Protein AF-A0A382XVB4-F1 (afdb_monomer_lite)

Organism: NCBI:txid408172

InterPro domains:
  IPR000032 Phosphocarrier protein HPr-like [PF00381] (4-58)
  IPR000032 Phosphocarrier protein HPr-like [PR00107] (13-29)
  IPR000032 Phosphocarrier protein HPr-like [PR00107] (39-54)
  IPR000032 Phosphocarrier protein HPr-like [PS51350] (1-58)
  IPR000032 Phosphocarrier protein HPr-like [TIGR01003] (1-58)
  IPR000032 Phosphocarrier protein HPr-like [cd00367] (5-58)
  IPR001020 Phosphotransferase system, HPr histidine phosphorylation site [PS00369] (13-20)
  IPR035895 HPr-like superfamily [G3DSA:3.30.1340.10] (1-58)
  IPR035895 HPr-like superfamily [SSF55594] (1-57)
  IPR050399 Phosphocarrier protein HPr [PTHR33705] (1-58)

Sequence (58 aa):
MIGKTVVVTNRLGIHARPATVFVQAAAKFQADIFLSKGDVSRVNGKSIMGVMMLAAEQ

Radius of gyration: 10.8 Å; chains: 1; bounding box: 26×23×27 Å

pLDDT: mean 90.78, std 6.98, range [65.94, 98.38]

Structure (mmCIF, N/CA/C/O backbone):
data_AF-A0A382XVB4-F1
#
_entry.id   AF-A0A382XVB4-F1
#
loop_
_atom_site.group_PDB
_atom_site.id
_atom_site.type_symbol
_atom_site.label_atom_id
_atom_site.label_alt_id
_atom_site.label_comp_id
_atom_site.label_asym_id
_atom_site.label_entity_id
_atom_site.label_seq_id
_atom_site.pdbx_PDB_ins_code
_atom_site.Cartn_x
_atom_site.Cartn_y
_atom_site.Cartn_z
_atom_site.occupancy
_atom_site.B_iso_or_equiv
_atom_site.auth_seq_id
_atom_site.auth_comp_id
_atom_site.auth_asym_id
_atom_site.auth_atom_id
_atom_site.pdbx_PDB_model_num
ATOM 1 N N . MET A 1 1 ? -0.927 -16.096 9.180 1.00 79.12 1 MET A N 1
ATOM 2 C CA . MET A 1 1 ? -0.467 -15.048 8.242 1.00 79.12 1 MET A CA 1
ATOM 3 C C . MET A 1 1 ? -0.532 -15.634 6.843 1.00 79.12 1 MET A C 1
ATOM 5 O O . MET A 1 1 ? -0.010 -16.722 6.656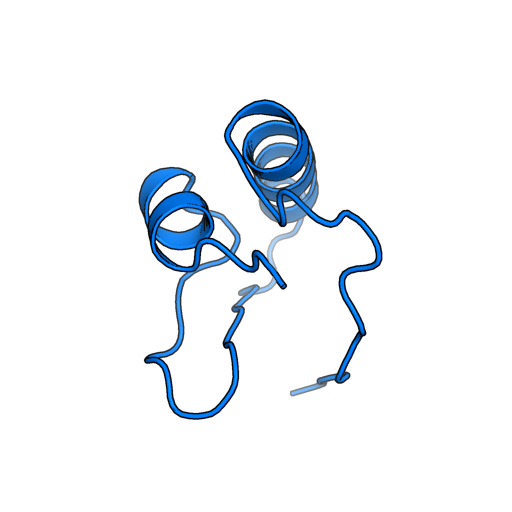 1.00 79.12 1 MET A O 1
ATOM 9 N N . ILE A 1 2 ? -1.217 -14.972 5.911 1.00 94.38 2 ILE A N 1
ATOM 10 C CA . ILE A 1 2 ? -1.307 -15.401 4.507 1.00 94.38 2 ILE A CA 1
ATOM 11 C C . ILE A 1 2 ? -0.714 -14.309 3.618 1.00 94.38 2 ILE A C 1
ATOM 13 O O . ILE A 1 2 ? -0.813 -13.129 3.951 1.00 94.38 2 ILE A O 1
ATOM 17 N N . GLY A 1 3 ? -0.088 -14.695 2.511 1.00 93.12 3 GLY A N 1
ATOM 18 C CA . GLY A 1 3 ? 0.545 -13.766 1.581 1.00 93.12 3 GLY A CA 1
ATOM 19 C C . GLY A 1 3 ? 0.541 -14.327 0.167 1.00 93.12 3 GLY A C 1
ATOM 20 O O . GLY A 1 3 ? 0.493 -15.541 -0.025 1.00 93.12 3 GLY A O 1
ATOM 21 N N . LYS A 1 4 ? 0.554 -13.434 -0.824 1.00 94.31 4 LYS A N 1
ATOM 22 C CA . LYS A 1 4 ? 0.608 -13.799 -2.239 1.00 94.31 4 LYS A CA 1
ATOM 23 C C . LYS A 1 4 ? 1.361 -12.733 -3.023 1.00 94.31 4 LYS A C 1
ATOM 25 O O . LYS A 1 4 ? 1.046 -11.552 -2.904 1.00 94.31 4 LYS A O 1
ATOM 30 N N . THR A 1 5 ? 2.298 -13.165 -3.858 1.00 93.31 5 THR A N 1
ATOM 31 C CA . THR A 1 5 ? 2.946 -12.300 -4.846 1.00 93.31 5 THR A CA 1
ATOM 32 C C . THR A 1 5 ? 2.034 -12.134 -6.056 1.00 93.31 5 THR A C 1
ATOM 34 O O . THR A 1 5 ? 1.475 -13.110 -6.562 1.00 93.31 5 THR A O 1
ATOM 37 N N . VAL A 1 6 ? 1.875 -10.895 -6.515 1.00 92.25 6 VAL A N 1
ATOM 38 C CA . VAL A 1 6 ? 1.062 -10.547 -7.684 1.00 92.25 6 VAL A CA 1
ATOM 39 C C . VAL A 1 6 ? 1.840 -9.617 -8.603 1.00 92.25 6 VAL A C 1
ATOM 41 O O . VAL A 1 6 ? 2.668 -8.832 -8.146 1.00 92.25 6 VAL A O 1
ATOM 44 N N . VAL A 1 7 ? 1.557 -9.699 -9.901 1.00 91.75 7 VAL A N 1
ATOM 45 C CA . VAL A 1 7 ? 2.125 -8.794 -10.902 1.00 91.75 7 VAL A CA 1
ATOM 46 C C . VAL A 1 7 ? 1.140 -7.655 -11.136 1.00 91.75 7 VAL A C 1
ATOM 48 O O . VAL A 1 7 ? -0.017 -7.891 -11.488 1.00 91.75 7 VAL A O 1
ATOM 51 N N . VAL A 1 8 ? 1.590 -6.415 -10.945 1.00 90.81 8 VAL A N 1
ATOM 52 C CA . VAL A 1 8 ? 0.809 -5.224 -11.300 1.00 90.81 8 VAL A CA 1
ATOM 53 C C . VAL A 1 8 ? 0.920 -5.037 -12.805 1.00 90.81 8 VAL A C 1
ATOM 55 O O . VAL A 1 8 ? 1.982 -4.692 -13.299 1.00 90.81 8 VAL A O 1
ATOM 58 N N . THR A 1 9 ? -0.158 -5.286 -13.547 1.00 91.75 9 THR A N 1
ATOM 59 C CA . THR A 1 9 ? -0.163 -5.227 -15.022 1.00 91.75 9 THR A CA 1
ATOM 60 C C . THR A 1 9 ? -0.287 -3.811 -15.579 1.00 91.75 9 THR A C 1
ATOM 62 O O . THR A 1 9 ? 0.023 -3.576 -16.746 1.00 91.75 9 THR A O 1
ATOM 65 N N . ASN A 1 10 ? -0.731 -2.859 -14.757 1.00 90.00 10 ASN A N 1
ATOM 66 C CA . ASN A 1 10 ? -0.757 -1.454 -15.133 1.00 90.00 10 ASN A CA 1
ATOM 67 C C . ASN A 1 10 ? 0.678 -0.921 -15.202 1.00 90.00 10 ASN A C 1
ATOM 69 O O . ASN A 1 10 ? 1.381 -0.929 -14.194 1.00 90.00 10 ASN A O 1
ATOM 73 N N . ARG A 1 11 ? 1.082 -0.411 -16.368 1.00 88.31 11 ARG A N 1
ATOM 74 C CA . ARG A 1 11 ? 2.414 0.176 -16.582 1.00 88.31 11 ARG A CA 1
ATOM 75 C C . ARG A 1 11 ? 2.681 1.364 -15.659 1.00 88.31 11 ARG A C 1
ATOM 77 O O . ARG A 1 11 ? 3.777 1.495 -15.141 1.00 88.31 11 ARG A O 1
ATOM 84 N N . LEU A 1 12 ? 1.653 2.172 -15.389 1.00 88.62 12 LEU A N 1
ATOM 85 C CA . LEU A 1 12 ? 1.728 3.302 -14.453 1.00 88.62 12 LEU A CA 1
ATOM 86 C C . LEU A 1 12 ? 1.682 2.864 -12.979 1.00 88.62 12 LEU A C 1
ATOM 88 O O . LEU A 1 12 ? 1.637 3.698 -12.077 1.00 88.62 12 LEU A O 1
ATOM 92 N N . GLY A 1 13 ? 1.598 1.559 -12.714 1.00 90.25 13 GLY A N 1
ATOM 93 C CA . GLY A 1 13 ? 1.552 1.015 -11.369 1.00 90.25 13 GLY A CA 1
ATOM 94 C C . GLY A 1 13 ? 0.289 1.361 -10.582 1.00 90.25 13 GLY A C 1
ATOM 95 O O . GLY A 1 13 ? -0.811 1.515 -11.125 1.00 90.25 13 GLY A O 1
ATOM 96 N N . ILE A 1 14 ? 0.453 1.464 -9.260 1.00 90.75 14 ILE A N 1
ATOM 97 C CA . ILE A 1 14 ? -0.610 1.813 -8.306 1.00 90.75 14 ILE A CA 1
ATOM 98 C C . ILE A 1 14 ? -0.528 3.316 -7.980 1.00 90.75 14 ILE A C 1
ATOM 100 O O . ILE A 1 14 ? -0.174 3.722 -6.879 1.00 90.75 14 ILE A O 1
ATOM 104 N N . HIS A 1 15 ? -0.835 4.144 -8.980 1.00 89.00 15 HIS A N 1
ATOM 105 C CA . HIS A 1 15 ? -0.937 5.605 -8.867 1.00 89.00 15 HIS A CA 1
ATOM 106 C C . HIS A 1 15 ? -2.227 6.047 -8.138 1.00 89.00 15 HIS A C 1
ATOM 108 O O . HIS A 1 15 ? -2.990 5.219 -7.644 1.00 89.00 15 HIS A O 1
ATOM 114 N N . ALA A 1 16 ? -2.516 7.354 -8.099 1.00 89.06 16 ALA A N 1
ATOM 115 C CA . ALA A 1 16 ? -3.591 7.941 -7.284 1.00 89.06 16 ALA A CA 1
ATOM 116 C C . ALA A 1 16 ? -4.945 7.198 -7.357 1.00 89.06 16 ALA A C 1
ATOM 118 O O . ALA A 1 16 ? -5.466 6.761 -6.335 1.00 89.06 16 ALA A O 1
ATOM 119 N N . ARG A 1 17 ? -5.503 6.986 -8.559 1.00 92.38 17 ARG A N 1
ATOM 120 C CA . ARG A 1 17 ? -6.816 6.331 -8.735 1.00 92.38 17 ARG A CA 1
A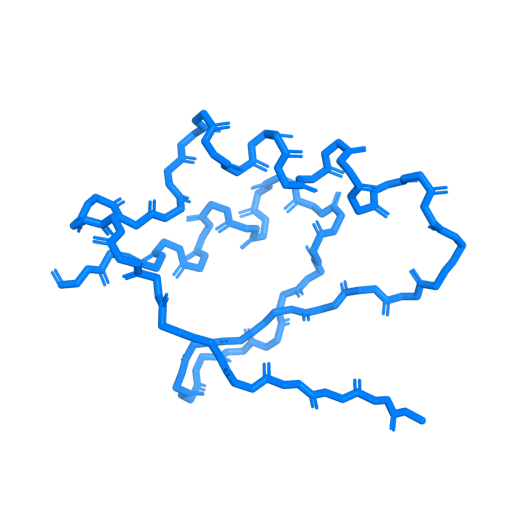TOM 121 C C . ARG A 1 17 ? -6.849 4.868 -8.247 1.00 92.38 17 ARG A C 1
ATOM 123 O O . ARG A 1 17 ? -7.691 4.568 -7.400 1.00 92.38 17 ARG A O 1
ATOM 130 N N . PRO A 1 18 ? -6.003 3.942 -8.745 1.00 93.12 18 PRO A N 1
ATOM 131 C CA . PRO A 1 18 ? -5.993 2.564 -8.255 1.00 93.12 18 PRO A CA 1
ATOM 132 C C . PRO A 1 18 ? -5.583 2.468 -6.779 1.00 93.12 18 PRO A C 1
ATOM 134 O O . PRO A 1 18 ? -6.119 1.614 -6.077 1.00 93.12 18 PRO A O 1
ATOM 137 N N . ALA A 1 19 ? -4.719 3.362 -6.280 1.00 94.00 19 ALA A N 1
ATOM 138 C CA . ALA A 1 19 ? -4.374 3.431 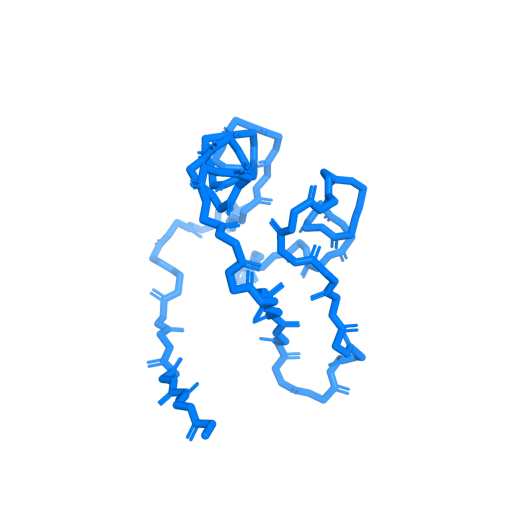-4.861 1.00 94.00 19 ALA A CA 1
ATOM 139 C C . ALA A 1 19 ? -5.602 3.750 -4.000 1.00 94.00 19 ALA A C 1
ATOM 141 O O . ALA A 1 19 ? -5.863 3.047 -3.027 1.00 94.00 19 ALA A O 1
ATOM 142 N N . THR A 1 20 ? -6.403 4.755 -4.377 1.00 95.19 20 THR A N 1
ATOM 143 C CA . THR A 1 20 ? -7.645 5.088 -3.665 1.00 95.19 20 THR A CA 1
ATOM 144 C C . THR A 1 20 ? -8.616 3.912 -3.652 1.00 95.19 20 THR A C 1
ATOM 146 O O . THR A 1 20 ? -9.129 3.569 -2.588 1.00 95.19 20 THR A O 1
ATOM 149 N N . VAL A 1 21 ? -8.833 3.256 -4.798 1.00 95.94 21 VAL A N 1
ATOM 150 C CA . VAL A 1 21 ? -9.725 2.085 -4.887 1.00 95.94 21 VAL A CA 1
ATOM 151 C C . VAL A 1 21 ? -9.228 0.947 -3.992 1.00 95.94 21 VAL A C 1
ATOM 153 O O . VAL A 1 21 ? -10.015 0.357 -3.251 1.00 95.94 21 VAL A O 1
ATOM 156 N N . PHE A 1 22 ? -7.923 0.663 -4.013 1.00 95.31 22 PHE A N 1
ATOM 157 C CA . PHE A 1 22 ? -7.318 -0.367 -3.174 1.00 95.31 22 PHE A CA 1
ATOM 158 C C . PHE A 1 22 ? -7.477 -0.053 -1.683 1.00 95.31 22 PHE A C 1
ATOM 160 O O . PHE A 1 22 ? -7.962 -0.891 -0.928 1.00 95.31 22 PHE A O 1
ATOM 167 N N . VAL A 1 23 ? -7.115 1.159 -1.257 1.00 96.81 23 VAL A N 1
ATOM 168 C CA . VAL A 1 23 ? -7.166 1.582 0.150 1.00 96.81 23 VAL A CA 1
ATOM 169 C C . VAL A 1 23 ? -8.595 1.556 0.679 1.00 96.81 23 VAL A C 1
ATOM 171 O O . VAL A 1 23 ? -8.834 1.052 1.775 1.00 96.81 23 VAL A O 1
ATOM 174 N N . GLN A 1 24 ? -9.563 2.029 -0.112 1.00 97.69 24 GLN A N 1
ATOM 175 C CA . GLN A 1 24 ? -10.981 1.965 0.242 1.00 97.69 24 GLN A CA 1
ATOM 176 C C . GLN A 1 24 ? -11.474 0.525 0.400 1.00 97.69 24 GLN A C 1
ATOM 178 O O . GLN A 1 24 ? -12.296 0.258 1.273 1.00 97.69 24 GLN A O 1
ATOM 183 N N . ALA A 1 25 ? -10.995 -0.409 -0.423 1.00 97.94 25 ALA A N 1
ATOM 184 C CA . ALA A 1 25 ? -11.319 -1.822 -0.266 1.00 97.94 25 ALA A CA 1
ATOM 185 C C . ALA A 1 25 ? -10.645 -2.414 0.982 1.00 97.94 25 ALA A C 1
ATOM 187 O O . ALA A 1 25 ? -11.316 -3.046 1.795 1.00 97.94 25 ALA A O 1
ATOM 188 N N . ALA A 1 26 ? -9.347 -2.165 1.173 1.00 97.56 26 ALA A N 1
ATOM 189 C CA . ALA A 1 26 ? -8.565 -2.662 2.302 1.00 97.56 26 ALA A CA 1
ATOM 190 C C . ALA A 1 26 ? -9.111 -2.174 3.656 1.00 97.56 26 ALA A C 1
ATOM 192 O O . ALA A 1 26 ? -9.161 -2.940 4.618 1.00 97.56 26 ALA A O 1
ATOM 193 N N . ALA A 1 27 ? -9.575 -0.924 3.729 1.00 97.50 27 ALA A N 1
ATOM 194 C CA . ALA A 1 27 ? -10.130 -0.325 4.941 1.00 97.50 27 ALA A CA 1
ATOM 195 C C . ALA A 1 27 ? -11.427 -0.995 5.434 1.00 97.50 27 ALA A C 1
ATOM 197 O O . ALA A 1 27 ? -11.765 -0.859 6.606 1.00 97.50 27 ALA A O 1
ATOM 198 N N . LYS A 1 28 ? -12.137 -1.750 4.582 1.00 98.38 28 LYS A N 1
ATOM 199 C CA . LYS A 1 28 ? -13.365 -2.475 4.966 1.00 98.38 28 LYS A CA 1
ATOM 200 C C . LYS A 1 28 ? -13.097 -3.715 5.817 1.00 98.38 28 LYS A C 1
ATOM 202 O O . LYS A 1 28 ? -14.026 -4.264 6.401 1.00 98.38 28 LYS A O 1
ATOM 207 N N . PHE A 1 29 ? -11.852 -4.179 5.868 1.00 97.94 29 PHE A N 1
ATOM 208 C CA . PHE A 1 29 ? -11.481 -5.385 6.596 1.00 97.94 29 PHE A CA 1
ATOM 209 C C . PHE A 1 29 ? -10.833 -5.036 7.934 1.00 97.94 29 PHE A C 1
ATOM 211 O O . PHE A 1 29 ? -10.039 -4.100 8.032 1.00 97.94 29 PHE A O 1
ATOM 218 N N . GLN A 1 30 ? -11.119 -5.837 8.961 1.00 97.50 30 GLN A N 1
ATOM 219 C CA . GLN A 1 30 ? -10.463 -5.723 10.270 1.00 97.50 30 GLN A CA 1
ATOM 220 C C . GLN A 1 30 ? -9.005 -6.203 10.225 1.00 97.50 30 GLN A C 1
ATOM 222 O O . GLN A 1 30 ? -8.172 -5.702 10.967 1.00 97.50 30 GLN A O 1
ATOM 227 N N . ALA A 1 31 ? -8.673 -7.119 9.309 1.00 97.31 31 ALA A N 1
ATOM 228 C CA . ALA A 1 31 ? -7.321 -7.649 9.158 1.00 97.31 31 ALA A CA 1
ATOM 229 C C . ALA A 1 31 ? -6.297 -6.556 8.821 1.00 97.31 31 ALA A C 1
ATOM 231 O O . ALA A 1 31 ? -6.593 -5.624 8.066 1.00 97.31 31 ALA A O 1
ATOM 232 N N . ASP A 1 32 ? -5.073 -6.710 9.319 1.00 96.94 32 ASP A N 1
ATOM 233 C CA . ASP A 1 32 ? -3.965 -5.861 8.90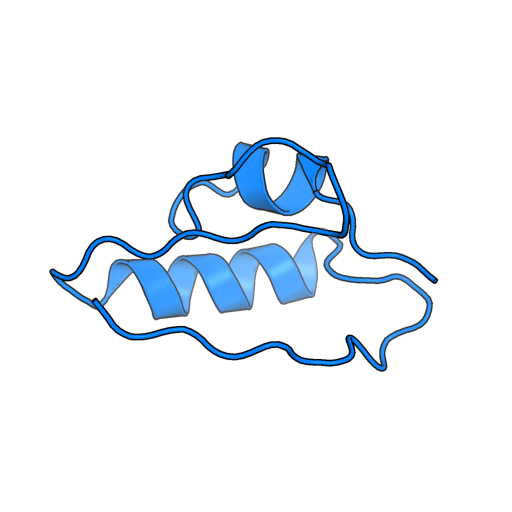3 1.00 96.94 32 ASP A CA 1
ATOM 234 C C . ASP A 1 32 ? -3.473 -6.274 7.516 1.00 96.94 32 ASP A C 1
ATOM 236 O O . ASP A 1 32 ? -3.018 -7.399 7.290 1.00 96.94 32 ASP A O 1
ATOM 240 N N . ILE A 1 33 ? -3.573 -5.341 6.572 1.00 96.50 33 ILE A N 1
ATOM 241 C CA . ILE A 1 33 ? -3.211 -5.552 5.174 1.00 96.50 33 ILE A CA 1
ATOM 242 C C . ILE A 1 33 ? -1.948 -4.759 4.904 1.00 96.50 33 ILE A C 1
ATOM 244 O O . ILE A 1 33 ? -1.884 -3.561 5.169 1.00 96.50 33 ILE A O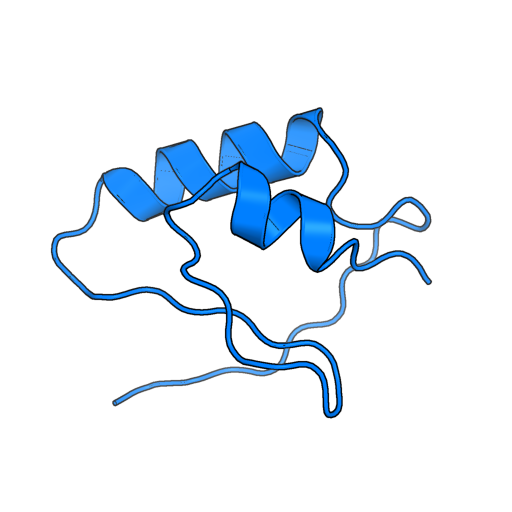 1
ATOM 248 N N . PHE A 1 34 ? -0.952 -5.428 4.343 1.00 95.31 34 PHE A N 1
ATOM 249 C CA . PHE A 1 34 ? 0.330 -4.821 4.050 1.00 95.31 34 PHE A CA 1
ATOM 250 C C . PHE A 1 34 ? 0.800 -5.196 2.654 1.00 95.31 34 PHE A C 1
ATOM 252 O O . PHE A 1 34 ? 0.498 -6.285 2.168 1.00 95.31 34 PHE A O 1
ATOM 259 N N . LEU A 1 35 ? 1.565 -4.296 2.047 1.00 93.56 35 LEU A N 1
ATOM 260 C CA . LEU A 1 35 ? 2.133 -4.452 0.715 1.00 93.56 35 LEU A CA 1
ATOM 261 C C . LEU A 1 35 ? 3.652 -4.266 0.767 1.00 93.56 35 LEU A C 1
ATOM 263 O O . LEU A 1 35 ? 4.161 -3.528 1.610 1.00 93.56 35 LEU A O 1
ATOM 267 N N . SER A 1 36 ? 4.358 -4.912 -0.153 1.00 91.69 36 SER A N 1
ATOM 268 C CA . SER A 1 36 ? 5.785 -4.712 -0.413 1.00 91.69 36 SER A CA 1
ATOM 269 C C . SER A 1 36 ? 6.064 -4.911 -1.906 1.00 91.69 36 SER A C 1
ATOM 271 O O . SER A 1 36 ? 5.301 -5.584 -2.604 1.00 91.69 36 SER A O 1
ATOM 273 N N . LYS A 1 37 ? 7.142 -4.302 -2.406 1.00 89.00 37 LYS A N 1
ATOM 274 C CA . LYS A 1 37 ? 7.616 -4.416 -3.794 1.00 89.00 37 LYS A CA 1
ATOM 275 C C . LYS A 1 37 ? 9.110 -4.722 -3.747 1.00 89.00 37 LYS A C 1
ATOM 277 O O . LYS A 1 37 ? 9.878 -3.863 -3.331 1.00 89.00 37 LYS A O 1
ATOM 282 N N . GLY A 1 38 ? 9.514 -5.927 -4.152 1.00 82.56 38 GLY A N 1
ATOM 283 C CA . GLY A 1 38 ? 10.907 -6.371 -4.008 1.00 82.56 38 GLY A CA 1
ATOM 284 C C . GLY A 1 38 ? 11.386 -6.229 -2.560 1.00 82.56 38 GLY A C 1
ATOM 285 O O . GLY A 1 38 ? 10.689 -6.665 -1.644 1.00 82.56 38 GLY A O 1
ATOM 286 N N . ASP A 1 39 ? 12.513 -5.543 -2.375 1.00 78.50 39 ASP A N 1
ATOM 287 C CA . ASP A 1 39 ? 13.133 -5.299 -1.064 1.00 78.50 39 ASP A CA 1
ATOM 288 C C . ASP A 1 39 ? 12.614 -4.031 -0.356 1.00 78.50 39 ASP A C 1
ATOM 290 O O . ASP A 1 39 ? 13.098 -3.668 0.718 1.00 78.50 39 ASP A O 1
ATOM 294 N N . VAL A 1 40 ? 11.634 -3.326 -0.939 1.00 76.19 40 VAL A N 1
ATOM 295 C CA . VAL A 1 40 ? 11.063 -2.111 -0.339 1.00 76.19 40 VAL A CA 1
ATOM 296 C C . VAL A 1 40 ? 10.342 -2.447 0.965 1.00 76.19 40 VAL A C 1
ATOM 298 O O . VAL A 1 40 ? 9.644 -3.461 1.083 1.00 76.19 40 VAL A O 1
ATOM 301 N N . SER A 1 41 ? 10.486 -1.547 1.940 1.00 77.88 41 SER A N 1
ATOM 302 C CA . SER A 1 41 ? 9.862 -1.662 3.251 1.00 77.88 41 SER A CA 1
ATOM 303 C C . SER A 1 41 ? 8.347 -1.859 3.155 1.00 77.88 41 SER A C 1
ATOM 305 O O . SER A 1 41 ? 7.643 -1.315 2.302 1.00 77.88 41 SER A O 1
ATOM 307 N N . ARG A 1 42 ? 7.842 -2.689 4.066 1.00 90.75 42 ARG A N 1
ATOM 308 C CA . ARG A 1 42 ? 6.431 -3.048 4.162 1.00 90.75 42 ARG A CA 1
ATOM 309 C C . ARG A 1 42 ? 5.591 -1.803 4.461 1.00 90.75 42 ARG A C 1
ATOM 311 O O . ARG A 1 42 ? 5.781 -1.167 5.495 1.00 90.75 42 ARG A O 1
ATOM 318 N N . VAL A 1 43 ? 4.613 -1.504 3.610 1.00 93.75 43 VAL A N 1
ATOM 319 C CA . VAL A 1 43 ? 3.675 -0.387 3.804 1.00 93.75 43 VAL A CA 1
ATOM 320 C C . VAL A 1 43 ? 2.307 -0.887 4.253 1.00 93.75 43 VAL A C 1
ATOM 322 O O . V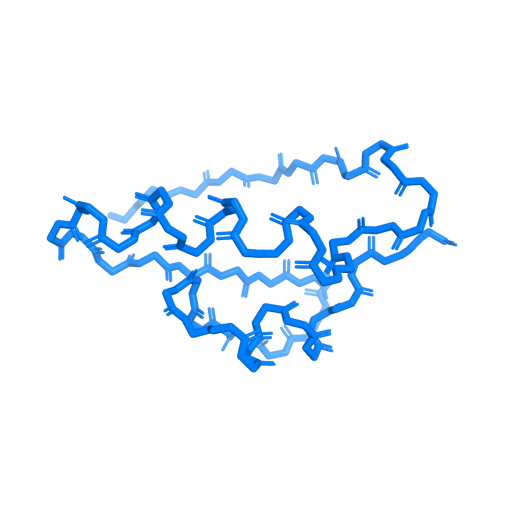AL A 1 43 ? 1.873 -1.981 3.882 1.00 93.75 43 VAL A O 1
ATOM 325 N N . ASN A 1 44 ? 1.602 -0.078 5.044 1.00 95.44 44 ASN A N 1
ATOM 326 C CA . ASN A 1 44 ? 0.216 -0.354 5.412 1.00 95.44 44 ASN A CA 1
ATOM 327 C C . ASN A 1 44 ? -0.697 -0.132 4.194 1.00 95.44 44 ASN A C 1
ATOM 329 O O . ASN A 1 44 ? -0.811 0.985 3.691 1.00 95.44 44 ASN A O 1
ATOM 333 N N . GLY A 1 45 ? -1.385 -1.186 3.754 1.00 95.25 45 GLY A N 1
ATOM 334 C CA . GLY A 1 45 ? -2.295 -1.162 2.609 1.00 95.25 45 GLY A CA 1
ATOM 335 C C . GLY A 1 45 ? -3.562 -0.327 2.824 1.00 95.25 45 GLY A C 1
ATOM 336 O O . GLY A 1 45 ? -4.274 -0.040 1.868 1.00 95.25 45 GLY A O 1
ATOM 337 N N . LYS A 1 46 ? -3.841 0.091 4.063 1.00 96.88 46 LYS A N 1
ATOM 338 C CA . LYS A 1 46 ? -4.934 1.011 4.412 1.00 96.88 46 LYS A CA 1
ATOM 339 C C . LYS A 1 46 ? -4.498 2.484 4.432 1.00 96.88 46 LYS A C 1
ATOM 341 O O . LYS A 1 46 ? -5.332 3.355 4.649 1.00 96.88 46 LYS A O 1
ATOM 346 N N . SER A 1 47 ? -3.215 2.785 4.212 1.00 95.62 47 SER A N 1
ATOM 347 C CA . SER A 1 47 ? -2.702 4.159 4.141 1.00 95.62 47 SER A CA 1
ATOM 348 C C . SER A 1 47 ? -2.504 4.587 2.693 1.00 95.62 47 SER A C 1
ATOM 350 O O . SER A 1 47 ? -1.639 4.056 1.998 1.00 95.62 47 SER A O 1
ATOM 352 N N . ILE A 1 48 ? -3.254 5.596 2.246 1.00 94.25 48 ILE A N 1
ATOM 353 C CA . ILE A 1 48 ? -3.120 6.137 0.887 1.00 94.25 48 ILE A CA 1
ATOM 354 C C . ILE A 1 48 ? -1.708 6.648 0.597 1.00 94.25 48 ILE A C 1
ATOM 356 O O . ILE A 1 48 ? -1.167 6.362 -0.467 1.00 94.25 48 ILE A O 1
ATOM 360 N N . MET A 1 49 ? -1.072 7.313 1.563 1.00 91.75 49 MET A N 1
ATOM 361 C CA . MET A 1 49 ? 0.305 7.788 1.417 1.00 91.75 49 MET A CA 1
ATOM 362 C C . MET A 1 49 ? 1.289 6.621 1.291 1.00 91.75 49 MET A C 1
ATOM 364 O O . MET A 1 49 ? 2.172 6.663 0.441 1.00 91.75 49 MET A O 1
ATOM 368 N N . GLY A 1 50 ? 1.113 5.561 2.089 1.00 91.12 50 GLY A N 1
ATOM 369 C CA . GLY A 1 50 ? 1.964 4.369 2.031 1.00 91.12 50 GLY A CA 1
ATOM 370 C C . GLY A 1 50 ? 1.857 3.635 0.695 1.00 91.12 50 GLY A C 1
ATOM 371 O O . GLY A 1 50 ? 2.870 3.287 0.096 1.00 91.12 50 GLY A O 1
ATOM 372 N N . VAL A 1 51 ? 0.632 3.450 0.196 1.00 91.94 51 VAL A N 1
ATOM 373 C CA . VAL A 1 51 ? 0.388 2.796 -1.098 1.00 91.94 51 VAL A CA 1
ATOM 374 C C . VAL A 1 51 ? 0.930 3.631 -2.261 1.00 91.94 51 VAL A C 1
ATOM 376 O O . VAL A 1 51 ? 1.546 3.069 -3.162 1.00 91.94 51 VAL A O 1
ATOM 379 N N . MET A 1 52 ? 0.763 4.958 -2.232 1.00 90.19 52 MET A N 1
ATOM 380 C CA . MET A 1 52 ? 1.319 5.836 -3.268 1.00 90.19 52 MET A CA 1
ATOM 381 C C . MET A 1 52 ? 2.850 5.862 -3.255 1.00 90.19 52 MET A C 1
ATOM 383 O O . MET A 1 52 ? 3.442 5.841 -4.325 1.00 90.19 52 MET A O 1
ATOM 387 N N . MET A 1 53 ? 3.496 5.851 -2.082 1.00 87.06 53 MET A N 1
ATOM 388 C CA . MET A 1 53 ? 4.963 5.780 -1.987 1.00 87.06 53 MET A CA 1
ATOM 389 C C . MET A 1 53 ? 5.532 4.463 -2.521 1.00 87.06 53 MET A C 1
ATOM 391 O O . MET A 1 53 ? 6.639 4.452 -3.046 1.00 87.06 53 MET A O 1
ATOM 395 N N . LEU A 1 54 ? 4.781 3.360 -2.420 1.00 87.75 54 LEU A N 1
ATOM 396 C CA . LEU A 1 54 ? 5.197 2.083 -3.002 1.00 87.75 54 LEU A CA 1
ATOM 397 C C . LEU A 1 54 ? 5.263 2.142 -4.538 1.00 87.75 54 LEU A C 1
ATOM 399 O O . LEU A 1 54 ? 5.989 1.338 -5.120 1.00 87.75 54 LEU A O 1
ATOM 403 N N . ALA A 1 55 ? 4.493 3.055 -5.162 1.00 74.31 55 ALA A N 1
ATOM 404 C CA . ALA A 1 55 ? 4.514 3.412 -6.585 1.00 74.31 55 ALA A CA 1
ATOM 405 C C . ALA A 1 55 ? 4.926 2.234 -7.479 1.00 74.31 55 ALA A C 1
ATOM 407 O O . ALA A 1 55 ? 6.011 2.197 -8.058 1.00 74.31 55 ALA A O 1
ATOM 408 N N . ALA A 1 56 ? 4.084 1.197 -7.524 1.00 76.31 56 ALA A N 1
ATOM 409 C CA . ALA A 1 56 ? 4.408 -0.072 -8.173 1.00 76.31 56 ALA A CA 1
ATOM 410 C C . ALA A 1 56 ? 4.365 -0.010 -9.713 1.00 76.31 56 ALA A C 1
ATOM 412 O O . ALA A 1 56 ? 3.781 -0.883 -10.349 1.00 76.31 56 ALA A O 1
ATOM 413 N N . GLU A 1 57 ? 4.938 1.043 -10.292 1.00 77.56 57 GLU A N 1
ATOM 414 C CA . GLU A 1 57 ? 5.187 1.195 -11.725 1.00 77.56 57 GLU A CA 1
ATOM 415 C C . GLU A 1 57 ? 6.205 0.160 -12.215 1.00 77.56 57 GLU A C 1
ATOM 417 O O . GLU A 1 57 ? 6.988 -0.373 -11.411 1.00 77.56 57 GLU A O 1
ATOM 422 N N . GLN A 1 58 ? 6.104 -0.176 -13.502 1.00 65.94 58 GLN A N 1
ATOM 423 C CA . GLN A 1 58 ? 6.979 -1.129 -14.190 1.00 65.94 58 GLN A CA 1
ATOM 424 C C . GLN A 1 58 ? 8.155 -0.415 -14.841 1.00 65.94 58 GLN A C 1
ATOM 426 O O . GLN A 1 58 ? 7.908 0.638 -15.469 1.00 65.94 58 GLN A O 1
#

Foldseek 3Di:
DDDDDDDQPDQQGCAQVNLVVQLVVLVVDPDFDWDADVPRDIFGSNDSVRSNVNRNHD

Secondary structure (DSSP, 8-state):
----------TT-S-HHHHHHHHHHHTTSSS--EE--TTSPPEETT-HHHHHHH----